Protein AF-A0A9D6Z6G1-F1 (afdb_monomer_lite)

Secondary structure (DSSP, 8-state):
--TTSS-TTS-SSBS-B---SB---S---TT-GGGG--SPP-B--HHHHHHHHHHHHHTT-BS-B-

Foldseek 3Di:
DDPPPDPPPDDLAAQEDEDPQWPDDPDDDPPDCNVVDPDDGDGDDPVVVVVVVVVCVVSVRYPYYD

Structure (mmCIF, N/CA/C/O backbone):
data_AF-A0A9D6Z6G1-F1
#
_entry.id   AF-A0A9D6Z6G1-F1
#
loop_
_atom_site.group_PDB
_atom_site.id
_atom_site.type_symbol
_atom_site.label_atom_id
_atom_site.label_alt_id
_atom_site.label_comp_id
_atom_site.label_asym_id
_atom_site.label_entity_id
_atom_site.label_seq_id
_atom_site.pdbx_PDB_ins_code
_atom_site.Cartn_x
_atom_site.Cartn_y
_atom_site.Cartn_z
_atom_site.occupancy
_atom_site.B_iso_or_equiv
_atom_site.auth_seq_id
_atom_site.auth_comp_id
_atom_site.auth_asym_id
_atom_site.auth_atom_id
_atom_site.pdbx_PDB_model_num
ATOM 1 N N . MET A 1 1 ? -3.690 15.180 18.693 1.00 48.53 1 MET A N 1
ATOM 2 C CA . MET A 1 1 ? -4.113 16.075 17.593 1.00 48.53 1 MET A CA 1
ATOM 3 C C . MET A 1 1 ? -5.569 16.427 17.835 1.00 48.53 1 MET A C 1
ATOM 5 O O . MET A 1 1 ? -6.354 15.514 18.059 1.00 48.53 1 MET A O 1
ATOM 9 N N . ASN A 1 2 ? -5.912 17.715 17.915 1.00 44.41 2 ASN A N 1
ATOM 10 C CA . ASN A 1 2 ? -7.293 18.128 18.173 1.00 44.41 2 ASN A CA 1
ATOM 11 C C . ASN A 1 2 ? -8.143 17.892 16.919 1.00 44.41 2 ASN A C 1
ATOM 13 O O . ASN A 1 2 ? -7.785 18.305 15.824 1.00 44.41 2 ASN A O 1
ATOM 17 N N . ASN A 1 3 ? -9.2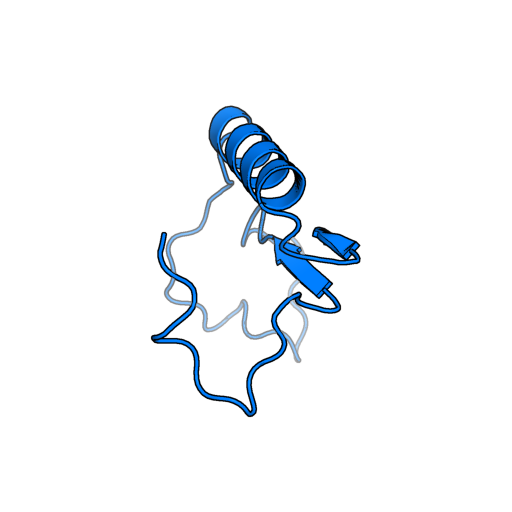58 17.189 17.109 1.00 54.50 3 ASN A N 1
ATOM 18 C CA . ASN A 1 3 ? -10.149 16.618 16.091 1.00 54.50 3 ASN A CA 1
ATOM 19 C C . ASN A 1 3 ? -11.018 17.657 15.342 1.00 54.50 3 ASN A C 1
ATOM 21 O O . ASN A 1 3 ? -12.056 17.310 14.783 1.00 54.50 3 ASN A O 1
ATOM 25 N N . SER A 1 4 ? -10.653 18.937 15.396 1.00 60.72 4 SER A N 1
ATOM 26 C CA . SER A 1 4 ? -11.503 20.072 15.015 1.00 60.72 4 SER A CA 1
ATOM 27 C C . SER A 1 4 ? -11.352 20.534 13.560 1.00 60.72 4 SER A C 1
ATOM 29 O O . SER A 1 4 ? -12.161 21.344 13.120 1.00 60.72 4 SER A O 1
ATOM 31 N N . ASP A 1 5 ? -10.389 19.992 12.804 1.00 71.06 5 ASP A N 1
ATOM 32 C CA . ASP A 1 5 ? -10.058 20.471 11.448 1.00 71.06 5 ASP A CA 1
ATOM 33 C C . ASP A 1 5 ? -10.491 19.524 10.312 1.00 71.06 5 ASP A C 1
ATOM 35 O O . ASP A 1 5 ? -10.243 19.807 9.140 1.00 71.06 5 ASP A O 1
ATOM 39 N N . ILE A 1 6 ? -11.134 18.390 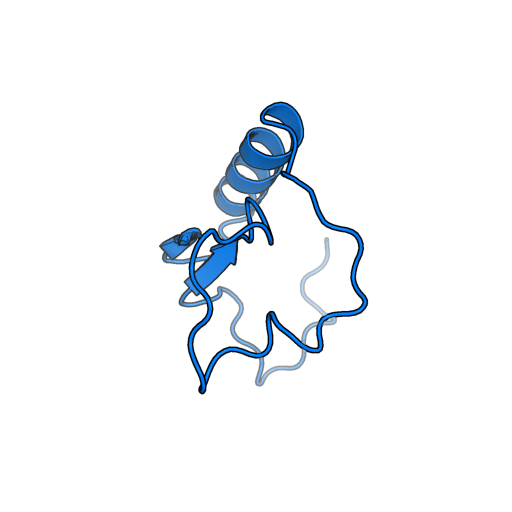10.618 1.00 69.00 6 ILE A N 1
ATOM 40 C CA . ILE A 1 6 ? -11.575 17.432 9.592 1.00 69.00 6 ILE A CA 1
ATOM 41 C C . ILE A 1 6 ? -12.984 17.820 9.107 1.00 69.00 6 ILE A C 1
ATOM 43 O O . ILE A 1 6 ? -13.905 17.876 9.927 1.00 69.00 6 ILE A O 1
ATOM 47 N N . PRO A 1 7 ? -13.191 18.062 7.795 1.00 79.38 7 PRO A N 1
ATOM 48 C CA . PRO A 1 7 ? -14.514 18.319 7.236 1.00 79.38 7 PRO A CA 1
ATOM 49 C C . PRO A 1 7 ? -15.538 17.253 7.644 1.00 79.38 7 PRO A C 1
ATOM 51 O O . PRO A 1 7 ? -15.260 16.059 7.568 1.00 79.38 7 PRO A O 1
ATOM 54 N N . SER A 1 8 ? -16.748 17.672 8.024 1.00 79.62 8 SER A N 1
ATOM 55 C CA . SER A 1 8 ? -17.787 16.787 8.583 1.00 79.62 8 SER A CA 1
ATOM 56 C C . SER A 1 8 ? -18.250 15.658 7.654 1.00 79.62 8 SER A C 1
ATOM 58 O O . SER A 1 8 ? -18.839 14.688 8.126 1.00 79.62 8 SER A O 1
ATOM 60 N N . TYR A 1 9 ? -17.995 15.776 6.349 1.00 81.00 9 TYR A N 1
ATOM 61 C CA . TYR A 1 9 ? -18.315 14.760 5.346 1.00 81.00 9 TYR A CA 1
ATOM 62 C C . TYR A 1 9 ? -17.234 13.679 5.198 1.00 81.00 9 TYR A C 1
ATOM 64 O O . TYR A 1 9 ? -17.467 12.684 4.511 1.00 81.00 9 TYR A O 1
ATOM 72 N N . LEU A 1 10 ? -16.052 13.862 5.796 1.00 73.81 10 LEU A N 1
ATOM 73 C CA . LEU A 1 10 ? -15.000 12.852 5.779 1.00 73.81 10 LEU A CA 1
ATOM 74 C C . LEU A 1 10 ? -15.189 11.877 6.942 1.00 73.81 10 LEU A C 1
ATOM 76 O O . LEU A 1 10 ? -15.440 12.297 8.076 1.00 73.81 10 LEU A O 1
ATOM 80 N N . PRO A 1 11 ? -15.070 10.563 6.687 1.00 79.75 11 PRO A N 1
ATOM 81 C CA . PRO A 1 11 ? -15.214 9.589 7.745 1.00 79.75 11 PRO A CA 1
ATOM 82 C C . PRO A 1 11 ? -14.043 9.730 8.721 1.00 79.75 11 PRO A C 1
ATOM 84 O O . PRO A 1 11 ? -12.895 9.914 8.322 1.00 79.75 11 PRO A O 1
ATOM 87 N N . ARG A 1 12 ? -14.335 9.602 10.018 1.00 82.19 12 ARG A N 1
ATOM 88 C CA . ARG A 1 12 ? -13.303 9.613 11.070 1.00 82.19 12 ARG A CA 1
ATOM 89 C C . ARG A 1 12 ? -12.348 8.421 10.969 1.00 82.19 12 ARG A C 1
ATOM 91 O O . ARG A 1 12 ? -11.250 8.477 11.503 1.00 82.19 12 ARG A O 1
ATOM 98 N N . ARG A 1 13 ? -12.797 7.361 10.293 1.00 90.56 13 ARG A N 1
ATOM 99 C CA . ARG A 1 13 ? -12.100 6.098 10.076 1.00 90.56 13 ARG A CA 1
ATOM 100 C C . ARG A 1 13 ? -12.358 5.625 8.653 1.00 90.56 13 ARG A C 1
ATOM 102 O O . ARG A 1 13 ? -13.504 5.584 8.209 1.00 90.56 13 ARG A O 1
ATOM 109 N N . PHE A 1 14 ? -11.311 5.269 7.927 1.00 92.25 14 PHE A N 1
ATOM 110 C CA . PHE A 1 14 ? -11.434 4.757 6.569 1.00 92.25 14 PHE A CA 1
ATOM 111 C C . PHE A 1 14 ? -12.000 3.330 6.577 1.00 92.25 14 PHE A C 1
ATOM 113 O O . PHE A 1 14 ? -11.595 2.483 7.367 1.00 92.25 14 PHE A O 1
ATOM 120 N N . GLN A 1 15 ? -12.889 3.007 5.639 1.00 94.31 15 GLN A N 1
ATOM 121 C CA . GLN A 1 15 ? -13.311 1.610 5.449 1.00 94.31 15 GLN A CA 1
ATOM 122 C C . GLN A 1 15 ? -12.141 0.729 4.981 1.00 94.31 15 GLN A C 1
ATOM 124 O O . GLN A 1 15 ? -12.065 -0.460 5.289 1.00 94.31 15 GLN A O 1
ATOM 129 N N . ARG A 1 16 ? -11.210 1.300 4.206 1.00 95.44 16 ARG A N 1
ATOM 130 C CA . ARG A 1 16 ? -10.026 0.591 3.724 1.00 95.44 16 ARG A CA 1
ATOM 131 C C . ARG A 1 16 ? -8.884 1.536 3.396 1.00 95.44 16 ARG A C 1
ATOM 133 O O . ARG A 1 16 ? -9.107 2.569 2.772 1.00 95.44 16 ARG A O 1
ATOM 140 N N . ILE A 1 17 ? -7.669 1.120 3.733 1.00 96.31 17 ILE A N 1
ATOM 141 C CA . ILE A 1 17 ? -6.428 1.710 3.227 1.00 96.31 17 ILE A CA 1
ATOM 142 C C . ILE A 1 17 ? -5.756 0.703 2.288 1.00 96.31 17 ILE A C 1
ATOM 144 O O . ILE A 1 17 ? -5.588 -0.463 2.640 1.00 96.31 17 ILE A O 1
ATOM 148 N N . HIS A 1 18 ? -5.383 1.162 1.093 1.00 97.62 18 HIS A N 1
ATOM 149 C CA . HIS A 1 18 ? -4.573 0.401 0.143 1.00 97.62 18 HIS A CA 1
ATOM 150 C C . HIS A 1 18 ? -3.103 0.800 0.288 1.00 97.62 18 HIS A C 1
ATOM 152 O O . HIS A 1 18 ? -2.771 1.969 0.078 1.00 97.62 18 HIS A O 1
ATOM 158 N N . LEU A 1 19 ? -2.232 -0.144 0.643 1.00 97.31 19 LEU A N 1
ATOM 159 C CA . LEU A 1 19 ? -0.810 0.116 0.864 1.00 97.31 19 LEU A CA 1
ATOM 160 C C . LEU A 1 19 ? 0.025 -0.452 -0.290 1.00 97.31 19 LEU A C 1
ATOM 162 O O . LEU A 1 19 ? 0.242 -1.656 -0.400 1.00 97.31 19 LEU A O 1
ATOM 166 N N . GLU A 1 20 ? 0.534 0.424 -1.156 1.00 96.81 20 GLU A N 1
ATOM 167 C CA . GLU A 1 20 ? 1.391 0.012 -2.272 1.00 96.81 20 GLU A CA 1
ATOM 168 C C . GLU A 1 20 ? 2.782 -0.412 -1.769 1.00 96.81 20 GLU A C 1
ATOM 170 O O . GLU A 1 20 ? 3.679 0.412 -1.585 1.00 96.81 20 GLU A O 1
ATOM 175 N N . LEU A 1 21 ? 2.988 -1.717 -1.584 1.00 97.88 21 LEU A N 1
ATOM 176 C CA . LEU A 1 21 ? 4.292 -2.266 -1.194 1.00 97.88 21 LEU A CA 1
ATOM 177 C C . LEU A 1 21 ? 5.312 -2.233 -2.337 1.00 97.88 21 LEU A C 1
ATOM 179 O O . LEU A 1 21 ? 6.517 -2.161 -2.107 1.00 97.88 21 LEU A O 1
ATOM 183 N N . THR A 1 22 ? 4.856 -2.289 -3.586 1.00 97.06 22 THR A N 1
ATOM 184 C CA . THR A 1 22 ? 5.704 -2.157 -4.768 1.00 97.06 22 THR A CA 1
ATOM 185 C C . THR A 1 22 ? 4.877 -1.695 -5.953 1.00 97.06 22 THR A C 1
ATOM 187 O O . THR A 1 22 ? 3.716 -2.062 -6.087 1.00 97.06 22 THR A O 1
ATOM 190 N N . ASN A 1 23 ? 5.509 -0.935 -6.841 1.00 95.44 23 ASN A N 1
ATOM 191 C CA . ASN A 1 23 ? 4.962 -0.648 -8.162 1.00 95.44 23 ASN A CA 1
ATOM 192 C C . ASN A 1 23 ? 5.572 -1.552 -9.241 1.00 95.44 23 ASN A C 1
ATOM 194 O O . ASN A 1 23 ? 5.485 -1.225 -10.417 1.00 95.44 23 ASN A O 1
ATOM 198 N N . ARG A 1 24 ? 6.285 -2.626 -8.890 1.00 95.31 24 ARG A N 1
ATOM 199 C CA . ARG A 1 24 ? 6.831 -3.568 -9.873 1.00 95.31 24 ARG A CA 1
ATOM 200 C C . ARG A 1 24 ? 5.794 -4.644 -10.167 1.00 95.31 24 ARG A C 1
ATOM 202 O O . ARG A 1 24 ? 5.308 -5.296 -9.251 1.00 95.31 24 ARG A O 1
ATOM 209 N N . CYS A 1 25 ? 5.514 -4.860 -11.446 1.00 94.81 25 CYS A N 1
ATOM 210 C CA . CYS A 1 25 ? 4.685 -5.952 -11.936 1.00 94.81 25 CYS A CA 1
ATOM 211 C C . CYS A 1 25 ? 5.418 -6.637 -13.097 1.00 94.81 25 CYS A C 1
ATOM 213 O O . CYS A 1 25 ? 6.111 -5.974 -13.866 1.00 94.81 25 CYS A O 1
ATOM 215 N N . ASN A 1 26 ? 5.301 -7.958 -13.218 1.00 94.50 26 ASN A N 1
ATOM 216 C CA . ASN A 1 26 ? 5.905 -8.741 -14.304 1.00 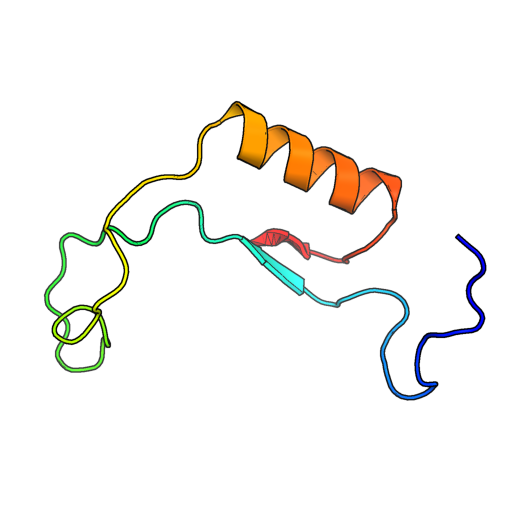94.50 26 ASN A CA 1
ATOM 217 C C . ASN A 1 26 ? 4.926 -9.020 -15.460 1.00 94.50 26 ASN A C 1
ATOM 219 O O . ASN A 1 26 ? 5.215 -9.848 -16.320 1.00 94.50 26 ASN A O 1
ATOM 223 N N . PHE A 1 27 ? 3.763 -8.364 -15.468 1.00 95.25 27 PHE A N 1
ATOM 224 C CA . PHE A 1 27 ? 2.723 -8.530 -16.481 1.00 95.25 27 PHE A CA 1
ATOM 225 C C . PHE A 1 27 ? 2.657 -7.277 -17.357 1.00 95.25 27 PHE A C 1
ATOM 227 O O . PHE A 1 27 ? 2.851 -6.164 -16.876 1.00 95.25 27 PHE A O 1
ATOM 234 N N . SER A 1 28 ? 2.315 -7.455 -18.633 1.00 92.75 28 SER A N 1
ATOM 235 C CA . SER A 1 28 ? 2.100 -6.360 -19.587 1.00 92.75 28 SER A CA 1
ATOM 236 C C . SER A 1 28 ? 0.632 -6.325 -20.019 1.00 92.75 28 SER A C 1
ATOM 238 O O . SER A 1 28 ? 0.265 -6.680 -21.136 1.00 92.75 28 SER A O 1
ATOM 240 N N . CYS A 1 29 ? -0.246 -5.991 -19.074 1.00 95.94 29 CYS A N 1
ATOM 241 C CA . CYS A 1 29 ? -1.686 -5.974 -19.317 1.00 95.94 29 CYS A CA 1
ATOM 242 C C . CYS A 1 29 ? -2.086 -4.727 -20.119 1.00 95.94 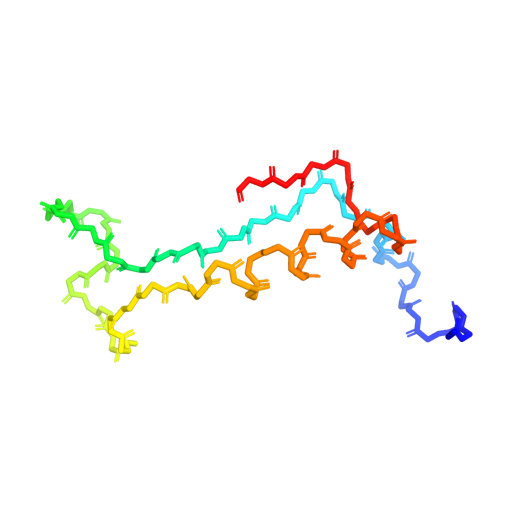29 CYS A C 1
ATOM 244 O O . CYS A 1 29 ? -1.761 -3.612 -19.720 1.00 95.94 29 CYS A O 1
ATOM 246 N N . VAL A 1 30 ? -2.884 -4.900 -21.179 1.00 95.88 30 VAL A N 1
ATOM 247 C CA . VAL A 1 30 ? -3.357 -3.803 -22.056 1.00 95.88 30 VAL A CA 1
ATOM 248 C C . VAL A 1 30 ? -4.182 -2.729 -21.337 1.00 95.88 30 VAL A C 1
ATOM 250 O O . VAL A 1 30 ? -4.264 -1.598 -21.799 1.00 95.88 30 VAL A O 1
ATOM 253 N N . PHE A 1 31 ? -4.795 -3.079 -20.207 1.00 95.62 31 PHE A N 1
ATOM 254 C CA . PHE A 1 31 ? -5.617 -2.187 -19.385 1.00 95.62 31 PHE A CA 1
ATOM 255 C C . PHE A 1 31 ? -4.854 -1.600 -18.186 1.00 95.62 31 PHE A C 1
ATOM 257 O O . PHE A 1 31 ? -5.441 -0.880 -17.381 1.00 95.62 31 PHE A O 1
ATOM 264 N N . CYS A 1 32 ? -3.572 -1.937 -18.016 1.00 95.00 32 CYS A N 1
ATOM 265 C CA . CYS A 1 32 ? -2.776 -1.474 -16.886 1.00 95.00 32 CYS A CA 1
ATOM 266 C C . CYS A 1 32 ? -1.975 -0.221 -17.270 1.00 95.00 32 CYS A C 1
ATOM 268 O O . CYS A 1 32 ? -1.333 -0.213 -18.322 1.00 95.00 32 CYS A O 1
ATOM 270 N N . PRO A 1 33 ? -1.925 0.816 -16.413 1.00 93.31 33 PRO A N 1
ATOM 271 C CA . PRO A 1 33 ? -1.126 2.011 -16.681 1.00 93.31 33 PRO A CA 1
ATOM 272 C C . PRO A 1 33 ? 0.389 1.758 -16.631 1.00 93.31 33 PRO A C 1
ATOM 274 O O . PRO A 1 33 ? 1.155 2.667 -16.935 1.00 93.31 33 PRO A O 1
ATOM 277 N N . ASP A 1 34 ? 0.835 0.553 -16.264 1.00 92.62 34 ASP A N 1
ATOM 278 C CA . ASP A 1 34 ? 2.244 0.186 -16.092 1.00 92.62 34 ASP A CA 1
ATOM 279 C C . ASP A 1 34 ? 3.146 0.649 -17.252 1.00 92.62 34 ASP A C 1
ATOM 281 O O . ASP A 1 34 ? 4.183 1.269 -17.018 1.00 92.62 34 ASP A O 1
ATOM 285 N N . GLY A 1 35 ? 2.710 0.444 -18.501 1.00 88.44 35 GLY A N 1
ATOM 286 C CA . GLY A 1 35 ? 3.477 0.806 -19.700 1.00 88.44 35 GLY A CA 1
ATOM 287 C C . GLY A 1 35 ? 3.676 2.312 -19.917 1.00 88.44 35 GLY A C 1
ATOM 288 O O . GLY A 1 35 ? 4.562 2.700 -20.674 1.00 88.44 35 GLY A O 1
ATOM 289 N N . ILE A 1 36 ? 2.890 3.158 -19.244 1.00 93.00 36 ILE A N 1
ATOM 290 C CA . ILE A 1 36 ? 2.990 4.626 -19.306 1.00 93.00 36 ILE A CA 1
ATOM 291 C C . ILE A 1 36 ? 3.418 5.250 -17.968 1.00 93.00 36 ILE A C 1
ATOM 293 O O . ILE A 1 36 ? 3.469 6.474 -17.842 1.00 93.00 36 ILE A O 1
ATOM 297 N N . MET A 1 37 ? 3.722 4.438 -16.948 1.00 91.69 37 MET A N 1
ATOM 298 C CA . MET A 1 37 ? 4.142 4.947 -15.643 1.00 91.69 37 MET A CA 1
ATOM 299 C C . MET A 1 37 ? 5.518 5.613 -15.719 1.00 91.69 37 MET A C 1
ATOM 301 O O . MET A 1 37 ? 6.516 4.988 -16.068 1.00 91.69 37 MET A O 1
ATOM 305 N N . THR A 1 38 ? 5.591 6.867 -15.273 1.00 94.56 38 THR A N 1
ATOM 306 C CA . THR A 1 38 ? 6.846 7.630 -15.148 1.00 94.56 38 THR A CA 1
ATOM 307 C C . THR A 1 38 ? 7.462 7.552 -13.746 1.00 94.56 38 THR A C 1
ATOM 309 O O . THR A 1 38 ? 8.611 7.947 -13.541 1.00 94.56 38 THR A O 1
ATOM 312 N N . ARG A 1 39 ? 6.721 7.027 -12.756 1.00 94.12 39 ARG A N 1
ATOM 313 C CA . ARG A 1 39 ? 7.186 6.869 -11.367 1.00 94.12 39 ARG A CA 1
ATOM 314 C C . ARG A 1 39 ? 8.349 5.874 -11.302 1.00 94.12 39 ARG A C 1
ATOM 316 O O . ARG A 1 39 ? 8.264 4.775 -11.847 1.00 94.12 39 ARG A O 1
ATOM 323 N N . LYS A 1 40 ? 9.411 6.217 -10.560 1.00 95.31 40 LYS A N 1
ATOM 324 C CA . LYS A 1 40 ? 10.556 5.318 -10.327 1.00 95.31 40 LYS A CA 1
ATOM 325 C C . LYS A 1 40 ? 10.082 3.972 -9.770 1.00 95.31 40 LYS A C 1
ATOM 327 O O . LYS A 1 40 ? 9.314 3.927 -8.808 1.00 95.31 40 LYS A O 1
ATOM 332 N N . ARG A 1 41 ? 10.571 2.875 -10.354 1.00 95.56 41 ARG A N 1
ATOM 333 C CA . ARG A 1 41 ? 10.236 1.515 -9.915 1.00 95.56 41 ARG A CA 1
ATOM 334 C C . ARG A 1 41 ? 10.949 1.140 -8.621 1.00 95.56 41 ARG A C 1
ATOM 336 O O . ARG A 1 41 ? 12.156 1.351 -8.497 1.00 95.56 41 ARG A O 1
ATOM 343 N N . GLY A 1 42 ? 10.237 0.515 -7.691 1.00 96.50 42 GLY A N 1
ATOM 344 C CA . GLY A 1 42 ? 10.794 0.152 -6.394 1.00 96.50 42 GLY A CA 1
ATOM 345 C C . GLY A 1 42 ? 9.855 -0.651 -5.506 1.00 96.50 42 GLY A C 1
ATOM 346 O O . GLY A 1 42 ? 8.732 -0.990 -5.880 1.00 96.50 42 GLY A O 1
ATOM 347 N N . THR A 1 43 ? 10.360 -0.939 -4.316 1.00 98.25 43 THR A N 1
ATOM 348 C CA . THR A 1 43 ? 9.675 -1.680 -3.259 1.00 98.25 43 THR A CA 1
ATOM 349 C C . THR A 1 43 ? 9.827 -0.885 -1.969 1.00 98.25 43 THR A C 1
ATOM 351 O O . THR A 1 43 ? 10.887 -0.307 -1.719 1.00 98.25 43 THR A O 1
ATOM 354 N N . MET A 1 44 ? 8.760 -0.819 -1.183 1.00 97.75 44 MET A N 1
ATOM 355 C CA . MET A 1 44 ? 8.761 -0.254 0.158 1.00 97.75 44 MET A CA 1
ATOM 356 C C . MET A 1 44 ? 9.718 -1.053 1.046 1.00 97.75 44 MET A C 1
ATOM 358 O O . MET A 1 44 ? 9.795 -2.277 0.940 1.00 97.75 44 MET A O 1
ATOM 362 N N . THR A 1 45 ? 10.457 -0.377 1.923 1.00 98.25 45 THR A N 1
ATOM 363 C CA . THR A 1 45 ? 11.260 -1.087 2.921 1.00 98.25 45 THR A CA 1
ATOM 364 C C . THR A 1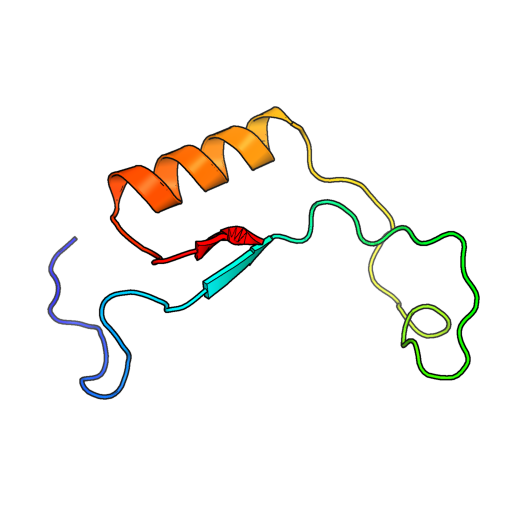 45 ? 10.345 -1.764 3.934 1.00 98.25 45 THR A C 1
ATOM 366 O O . THR A 1 45 ? 9.295 -1.233 4.294 1.00 98.25 45 THR A O 1
ATOM 369 N N . GLU A 1 46 ? 10.760 -2.920 4.444 1.00 98.38 46 GLU A N 1
ATOM 370 C CA . GLU A 1 46 ? 9.989 -3.644 5.458 1.00 98.38 46 GLU A CA 1
ATOM 371 C C . GLU A 1 46 ? 9.748 -2.792 6.713 1.00 98.38 46 GLU A C 1
ATOM 373 O O . GLU A 1 46 ? 8.643 -2.773 7.248 1.00 98.38 46 GLU A O 1
ATOM 378 N N . SER A 1 47 ? 10.758 -2.034 7.150 1.00 98.50 47 SER A N 1
ATOM 379 C CA . SER A 1 47 ? 10.653 -1.142 8.309 1.00 98.50 47 SER A CA 1
ATOM 380 C C . SER A 1 47 ? 9.563 -0.084 8.142 1.00 98.50 47 SER A C 1
ATOM 382 O O . SER A 1 47 ? 8.821 0.186 9.084 1.00 98.50 47 SER A O 1
ATOM 384 N N . LEU A 1 48 ? 9.435 0.486 6.940 1.00 98.19 48 LEU A N 1
ATOM 385 C CA . LEU A 1 48 ? 8.408 1.476 6.643 1.00 98.19 48 LEU A CA 1
ATOM 386 C C . LEU A 1 48 ? 7.026 0.825 6.569 1.00 98.19 48 LEU A C 1
ATOM 388 O O . LEU A 1 48 ? 6.075 1.382 7.106 1.00 98.19 48 LEU A O 1
ATOM 392 N N . ALA A 1 49 ? 6.922 -0.363 5.966 1.00 98.25 49 ALA A N 1
ATOM 393 C CA . ALA A 1 49 ? 5.668 -1.108 5.919 1.00 98.25 49 ALA A CA 1
ATOM 394 C C . ALA A 1 49 ? 5.155 -1.439 7.330 1.00 98.25 49 ALA A C 1
ATOM 396 O O . ALA A 1 49 ? 3.988 -1.197 7.627 1.00 98.25 49 ALA A O 1
ATOM 397 N N . ARG A 1 50 ? 6.036 -1.922 8.219 1.00 98.38 50 ARG A N 1
ATOM 398 C CA . ARG A 1 50 ? 5.703 -2.196 9.627 1.00 98.38 50 ARG A CA 1
ATOM 399 C C . ARG A 1 50 ? 5.267 -0.929 10.355 1.00 98.38 50 ARG A C 1
ATOM 401 O O . ARG A 1 50 ? 4.159 -0.886 10.868 1.00 98.38 50 ARG A O 1
ATOM 408 N N . SER A 1 51 ? 6.075 0.128 10.283 1.00 98.50 51 SER A N 1
ATOM 409 C CA . SER A 1 51 ? 5.760 1.401 10.938 1.00 98.50 51 SER A CA 1
ATOM 410 C C . SER A 1 51 ? 4.447 2.023 10.446 1.00 98.50 51 SER A C 1
ATOM 412 O O . SER A 1 51 ? 3.729 2.635 11.234 1.00 98.50 51 SER A O 1
ATOM 414 N N . ALA A 1 52 ? 4.109 1.872 9.162 1.00 98.06 52 ALA A N 1
ATOM 415 C CA . ALA A 1 52 ? 2.831 2.330 8.626 1.00 98.06 52 ALA A CA 1
ATOM 416 C C . ALA A 1 52 ? 1.652 1.532 9.204 1.00 98.06 52 ALA A C 1
ATOM 418 O O . ALA A 1 52 ? 0.643 2.126 9.578 1.00 98.06 52 ALA A O 1
ATOM 419 N N . LEU A 1 53 ? 1.779 0.205 9.305 1.00 98.25 53 LEU A N 1
ATOM 420 C CA . LEU A 1 53 ? 0.754 -0.654 9.905 1.00 98.25 53 LEU A CA 1
ATOM 421 C C . LEU A 1 53 ? 0.565 -0.362 11.398 1.00 98.25 53 LEU A C 1
ATOM 423 O O . LEU A 1 53 ? -0.579 -0.256 11.841 1.00 98.25 53 LEU A O 1
ATOM 427 N N . ASP A 1 54 ? 1.660 -0.171 12.138 1.00 98.31 54 ASP A N 1
ATOM 428 C CA . ASP A 1 54 ? 1.625 0.183 13.561 1.00 98.31 54 ASP A CA 1
ATOM 429 C C . ASP A 1 54 ? 0.854 1.497 13.761 1.00 98.31 54 ASP A C 1
ATOM 431 O O . ASP A 1 54 ? -0.117 1.539 14.512 1.00 98.31 54 ASP A O 1
ATOM 435 N N . GLN A 1 55 ? 1.181 2.539 12.987 1.00 97.25 55 GLN A N 1
ATOM 436 C CA . GLN A 1 55 ? 0.488 3.832 13.053 1.00 97.25 55 GLN A CA 1
ATOM 437 C C . GLN A 1 55 ? -0.993 3.741 12.664 1.00 97.25 55 GLN A C 1
ATOM 439 O O . GLN A 1 55 ? -1.833 4.369 13.308 1.00 97.25 55 GLN A O 1
ATOM 444 N N . ILE A 1 56 ? -1.338 2.967 11.626 1.00 96.19 56 ILE A N 1
ATOM 445 C CA . ILE A 1 56 ? -2.741 2.756 11.230 1.00 96.19 56 ILE A CA 1
ATOM 446 C C . ILE A 1 56 ? -3.530 2.112 12.373 1.00 96.19 56 ILE A C 1
ATOM 448 O O . ILE A 1 56 ? -4.672 2.509 12.617 1.00 96.19 56 ILE A O 1
ATOM 452 N N . SER A 1 57 ? -2.925 1.145 13.065 1.00 95.94 57 SER A N 1
ATOM 453 C CA . SER A 1 57 ? -3.540 0.456 14.198 1.00 95.94 57 SER A CA 1
ATOM 454 C C . SER A 1 57 ? -3.664 1.361 15.426 1.00 95.94 57 SER A C 1
ATOM 456 O O . SER A 1 57 ? -4.740 1.450 16.008 1.00 95.94 57 SER A O 1
ATOM 458 N N . GLU A 1 58 ? -2.585 2.037 15.826 1.00 96.88 58 GLU A N 1
ATOM 459 C CA . GLU A 1 58 ? -2.538 2.889 17.025 1.00 96.88 58 GLU A CA 1
ATOM 460 C C . GLU A 1 58 ? -3.509 4.072 16.951 1.00 96.88 58 GLU A C 1
ATOM 462 O O . GLU A 1 58 ? -4.099 4.464 17.958 1.00 96.88 58 GLU A O 1
ATOM 467 N N . LEU A 1 59 ? -3.691 4.632 15.754 1.00 94.31 59 LEU A N 1
ATOM 468 C CA . LEU A 1 59 ? -4.582 5.765 15.503 1.00 94.31 59 LEU A CA 1
ATOM 469 C C . LEU A 1 59 ? -6.012 5.342 15.117 1.00 94.31 59 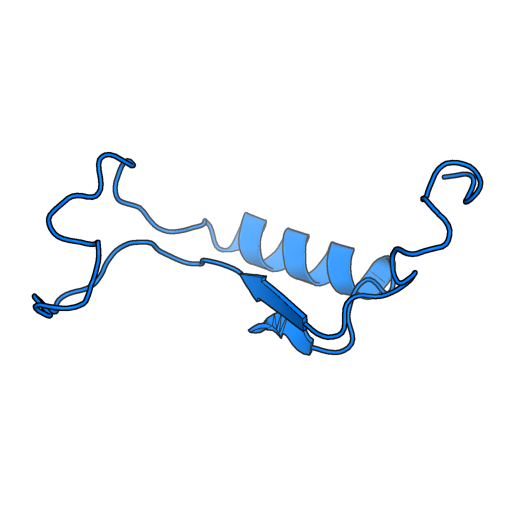LEU A C 1
ATOM 471 O O . LEU A 1 59 ? -6.835 6.211 14.830 1.00 94.31 59 LEU A O 1
ATOM 475 N N . ASP A 1 60 ? -6.301 4.036 15.083 1.00 93.25 60 ASP A N 1
ATOM 476 C CA . ASP A 1 60 ? -7.571 3.448 14.631 1.00 93.25 60 ASP A CA 1
ATOM 477 C C . ASP A 1 60 ? -8.064 4.012 13.281 1.00 93.25 60 ASP A C 1
ATOM 479 O O . ASP A 1 60 ? -9.231 4.367 13.102 1.00 93.25 60 ASP A O 1
ATOM 483 N N . LEU A 1 61 ? -7.158 4.119 12.301 1.00 93.06 61 LEU A N 1
ATOM 484 C CA . LEU A 1 61 ? -7.441 4.831 11.049 1.00 93.06 61 LEU A CA 1
ATOM 485 C C . LEU A 1 61 ? -8.295 4.041 10.064 1.00 93.06 61 LEU A C 1
ATOM 487 O O . LEU A 1 61 ? -8.910 4.665 9.199 1.00 93.06 61 LEU A O 1
ATOM 491 N N . ALA A 1 62 ? -8.330 2.707 10.133 1.00 95.38 62 ALA A N 1
ATOM 492 C CA . ALA A 1 62 ? -9.067 1.922 9.150 1.00 95.38 62 ALA A CA 1
ATOM 493 C C . ALA A 1 62 ? -9.647 0.603 9.661 1.00 95.38 62 ALA A C 1
ATOM 495 O O . ALA A 1 62 ? -9.052 -0.081 10.486 1.00 95.38 62 ALA A O 1
ATOM 496 N N . GLU A 1 63 ? -10.779 0.201 9.076 1.00 95.31 63 GLU A N 1
ATOM 497 C CA . GLU A 1 63 ? -11.360 -1.138 9.259 1.00 95.31 63 GLU A CA 1
ATOM 498 C C . GLU A 1 63 ? -10.505 -2.243 8.622 1.00 95.31 63 GLU A C 1
ATOM 500 O O . GLU A 1 63 ? -10.445 -3.358 9.141 1.00 95.31 63 GLU A O 1
ATOM 505 N N . LYS A 1 64 ? -9.860 -1.958 7.483 1.00 96.69 64 LYS A N 1
ATOM 506 C CA . LYS A 1 64 ? -9.058 -2.932 6.732 1.00 96.69 64 LYS A CA 1
ATOM 507 C C . LYS A 1 64 ? -7.861 -2.280 6.045 1.00 96.69 64 LYS A C 1
ATOM 509 O O . LYS A 1 64 ? -7.984 -1.206 5.463 1.00 96.69 64 LYS A O 1
ATOM 514 N N . VAL A 1 65 ? -6.736 -2.989 6.013 1.00 96.94 65 VAL A N 1
ATOM 515 C CA . VAL A 1 65 ? -5.582 -2.659 5.165 1.00 96.94 65 VAL A CA 1
ATOM 516 C C . VAL A 1 65 ? -5.404 -3.758 4.115 1.00 96.94 65 VAL A C 1
ATOM 518 O O . VAL A 1 65 ? -5.613 -4.936 4.418 1.00 96.94 65 VAL A O 1
ATOM 521 N N . THR A 1 66 ? -5.088 -3.379 2.876 1.00 93.88 66 THR A N 1
ATOM 522 C CA . THR A 1 66 ? -4.819 -4.300 1.750 1.00 93.88 66 THR A CA 1
ATOM 523 C C . THR A 1 66 ? -3.627 -3.861 0.936 1.00 93.88 66 THR A C 1
ATOM 525 O O . THR A 1 66 ? -3.539 -2.634 0.709 1.00 93.88 66 THR A O 1
#

pLDDT: mean 90.75, std 11.93, range [44.41, 98.5]

Sequence (66 aa):
MNNSDIPSYLPRRFQRIHLELTNRCNFSCVFCPDGIMTRKRGTMTESLARSALDQISELDLAEKVT

Organism: NCBI:txid2358

Radius of gyration: 15.95 Å; chains: 1; bounding box: 30×29×40 Å

InterPro domains:
  IPR000385 MoaA/NifB/PqqE, iron-sulphur binding, conserved site [PS01305] (21-32)
  IPR013785 Aldolase-type TIM barrel [G3DSA:3.20.20.70] (11-66)
  IPR058240 Radical SAM superfamily [SSF102114] (10-60)